Protein AF-A0A1M2YV50-F1 (afdb_monomer)

Radius of gyration: 23.86 Å; Cα contacts (8 Å, |Δi|>4): 41; chains: 1; bounding box: 48×27×59 Å

Mean predicted aligned error: 7.2 Å

pLDDT: mean 92.25, std 8.01, range [56.78, 97.88]

Secondary structure (DSSP, 8-state):
-HHHHT--TT---EEEEETTEEEEE-HHHHHHHHHHHHHHHHHHSTT--SSHHHHHHHHHHHHHHHHHHHHHHHHTTPPPP-

Foldseek 3Di:
DCVVQVDDPPADWDWDQDPNDIDTHHPVRVVVVVVVVVVVVCVVVPPDDPCPVVVVVVVVVVVVVQVVQCVVCVVVVHHGDD

Solvent-accessible surface area (backbone atoms only — not comparable to full-atom values): 5030 Å² total; per-residue (Å²): 110,50,78,85,44,73,55,60,94,90,63,78,64,52,73,50,76,56,98,90,40,82,46,78,45,26,66,69,52,53,49,54,51,53,52,51,52,52,52,52,52,48,68,77,41,73,90,66,64,95,49,54,65,61,52,50,52,52,52,52,50,53,49,50,55,49,52,54,52,28,53,53,27,51,78,68,76,40,78,69,80,133

Nearest PDB structures (foldseek):
  3or3-assembly1_B  TM=4.723E-01  e=2.171E+00  Helicobacter pylori 118
  2l6r-assembly1_A  TM=3.523E-01  e=2.029E+00  Lambdavirus lambda

Structure (mmCIF, N/CA/C/O backbone):
data_AF-A0A1M2YV50-F1
#
_entry.id   AF-A0A1M2YV50-F1
#
loop_
_atom_site.group_PDB
_atom_site.id
_atom_site.type_symbol
_atom_site.label_atom_id
_atom_site.label_alt_id
_atom_site.label_comp_id
_atom_site.label_asym_id
_atom_site.label_entity_id
_atom_site.label_seq_id
_atom_site.pdbx_PDB_ins_code
_atom_site.Cartn_x
_atom_site.Cartn_y
_atom_site.Cartn_z
_atom_site.occupancy
_atom_site.B_iso_or_equiv
_atom_site.aut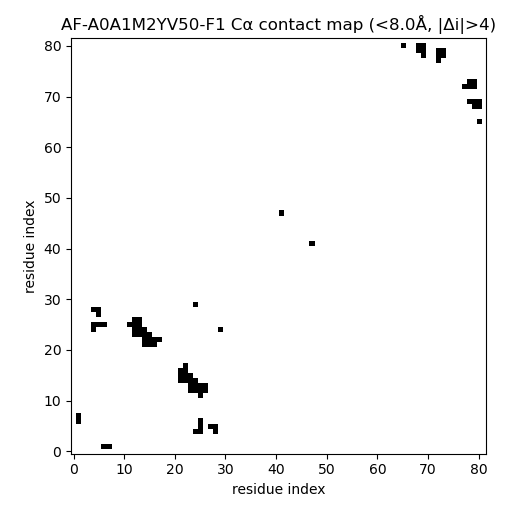h_seq_id
_atom_site.auth_comp_id
_atom_site.auth_asym_id
_atom_site.auth_atom_id
_atom_site.pdbx_PDB_model_num
ATOM 1 N N . MET A 1 1 ? -9.677 -4.552 29.087 1.00 56.78 1 MET A N 1
ATOM 2 C CA . MET A 1 1 ? -9.627 -3.472 28.073 1.00 56.78 1 MET A CA 1
ATOM 3 C C . MET A 1 1 ? -8.286 -3.432 27.328 1.00 56.78 1 MET A C 1
ATOM 5 O O . MET A 1 1 ? -8.287 -3.793 26.163 1.00 56.78 1 MET A O 1
ATOM 9 N N . ARG A 1 2 ? -7.135 -3.136 27.969 1.00 59.88 2 ARG A N 1
ATOM 10 C CA . ARG A 1 2 ? -5.810 -3.070 27.291 1.00 59.88 2 ARG A CA 1
ATOM 11 C C . ARG A 1 2 ? -5.413 -4.321 26.491 1.00 59.88 2 ARG A C 1
ATOM 13 O O . ARG A 1 2 ? -4.968 -4.189 25.359 1.00 59.88 2 ARG A O 1
ATOM 20 N N . ALA A 1 3 ? -5.627 -5.522 27.040 1.00 65.38 3 ALA A N 1
ATOM 21 C CA . ALA A 1 3 ? -5.293 -6.776 26.352 1.00 65.38 3 ALA A CA 1
ATOM 22 C C . ALA A 1 3 ? -6.090 -6.983 25.049 1.00 65.38 3 ALA A C 1
ATOM 24 O O . ALA A 1 3 ? -5.530 -7.429 24.058 1.00 65.38 3 ALA A O 1
ATOM 25 N N . ALA A 1 4 ? -7.369 -6.591 25.022 1.00 66.44 4 ALA A N 1
ATOM 26 C CA . ALA A 1 4 ? -8.202 -6.666 23.818 1.00 66.44 4 ALA A CA 1
ATOM 27 C C . ALA A 1 4 ? -7.820 -5.610 22.764 1.00 66.44 4 ALA A C 1
ATOM 29 O O . ALA A 1 4 ? -8.084 -5.792 21.581 1.00 66.44 4 ALA A O 1
ATOM 30 N N . MET A 1 5 ? -7.1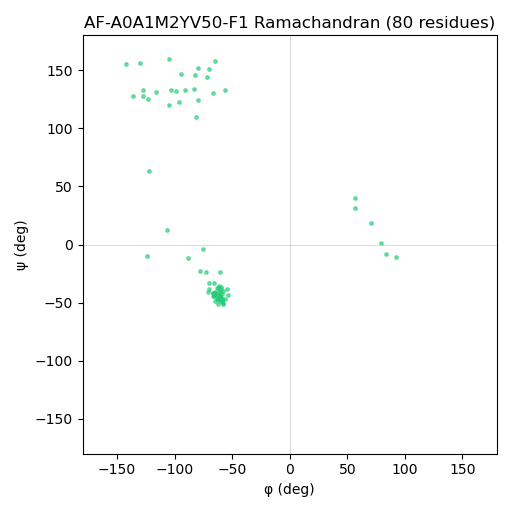86 -4.514 23.192 1.00 72.81 5 MET A N 1
ATOM 31 C CA . MET A 1 5 ? -6.686 -3.458 22.310 1.00 72.81 5 MET A CA 1
ATOM 32 C C . MET A 1 5 ? -5.261 -3.725 21.816 1.00 72.81 5 MET A C 1
ATOM 34 O O . MET A 1 5 ? -4.810 -3.036 20.906 1.00 72.81 5 MET A O 1
ATOM 38 N N . LEU A 1 6 ? -4.563 -4.713 22.392 1.00 80.12 6 LEU A N 1
ATOM 39 C CA . LEU A 1 6 ? -3.161 -5.024 22.093 1.00 80.12 6 LEU A CA 1
ATOM 40 C C . LEU A 1 6 ? -2.239 -3.809 22.318 1.00 80.12 6 LEU A C 1
ATOM 42 O O . LEU A 1 6 ? -1.338 -3.552 21.534 1.00 80.12 6 LEU A O 1
ATOM 46 N N . VAL A 1 7 ? -2.496 -3.042 23.387 1.00 84.75 7 VAL A N 1
ATOM 47 C CA . VAL A 1 7 ? -1.746 -1.820 23.738 1.00 84.75 7 VAL A CA 1
ATOM 48 C C . VAL A 1 7 ? -1.032 -2.001 25.074 1.00 84.75 7 VAL A C 1
ATOM 50 O O . VAL A 1 7 ? -1.651 -2.376 26.078 1.00 84.75 7 VAL A O 1
ATOM 53 N N . LYS A 1 8 ? 0.254 -1.660 25.114 1.00 87.25 8 LYS A N 1
ATOM 54 C CA . LYS A 1 8 ? 1.102 -1.569 26.309 1.00 87.25 8 LYS A CA 1
ATOM 55 C C . LYS A 1 8 ? 1.342 -0.100 26.695 1.00 87.25 8 LYS A C 1
ATOM 57 O O . LYS A 1 8 ? 1.129 0.804 25.889 1.00 87.25 8 LYS A O 1
ATOM 62 N N . PRO A 1 9 ? 1.729 0.193 27.949 1.00 88.75 9 PRO A N 1
ATOM 63 C CA . PRO A 1 9 ? 2.177 1.535 28.313 1.00 88.75 9 PRO A CA 1
ATOM 64 C C . PRO A 1 9 ? 3.340 1.992 27.420 1.00 88.75 9 PRO A C 1
ATOM 66 O O . PRO A 1 9 ? 4.288 1.237 27.231 1.00 88.75 9 PRO A O 1
ATOM 69 N N . GLY A 1 10 ? 3.257 3.216 26.896 1.00 89.62 10 GLY A N 1
ATOM 70 C CA . GLY A 1 10 ? 4.248 3.780 25.970 1.00 89.62 10 GLY A CA 1
ATOM 71 C C . GLY A 1 10 ? 3.937 3.567 24.485 1.00 89.62 10 GLY A C 1
ATOM 72 O O . GLY A 1 10 ? 4.560 4.221 23.653 1.00 89.62 10 GLY A O 1
ATOM 73 N N . ASP A 1 11 ? 2.959 2.724 24.144 1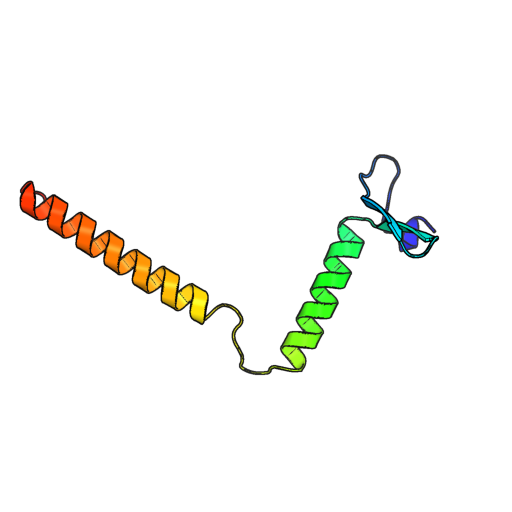.00 89.19 11 ASP A N 1
ATOM 74 C CA . ASP A 1 11 ? 2.573 2.507 22.749 1.00 89.19 11 ASP A CA 1
ATOM 75 C C . ASP A 1 11 ? 1.824 3.711 22.167 1.00 89.19 11 ASP A C 1
ATOM 77 O O . ASP A 1 11 ? 1.003 4.356 22.827 1.00 89.19 11 ASP A O 1
ATOM 81 N N . ILE A 1 12 ? 2.075 3.962 20.884 1.00 91.00 12 ILE A N 1
ATOM 82 C CA . ILE A 1 12 ? 1.376 4.975 20.098 1.00 91.00 12 ILE A CA 1
ATOM 83 C C . ILE A 1 12 ? 0.063 4.381 19.583 1.00 91.00 12 ILE A C 1
ATOM 85 O O . ILE A 1 12 ? 0.023 3.266 19.057 1.00 91.00 12 ILE A O 1
ATOM 89 N N . VAL A 1 13 ? -1.016 5.146 19.717 1.00 93.19 13 VAL A N 1
ATOM 90 C CA . VAL A 1 13 ? -2.357 4.779 19.256 1.00 93.19 13 VAL A CA 1
ATOM 91 C C . VAL A 1 13 ? -2.957 5.907 18.434 1.00 93.19 13 VAL A C 1
ATOM 93 O O . VAL A 1 13 ? -2.600 7.073 18.606 1.00 93.19 13 VAL A O 1
ATOM 96 N N . THR A 1 14 ? -3.903 5.561 17.570 1.00 94.38 14 THR A N 1
ATOM 97 C CA . THR A 1 14 ? -4.778 6.540 16.927 1.00 94.38 14 THR A CA 1
ATOM 98 C C . THR A 1 14 ? -6.021 6.704 17.789 1.00 94.38 14 THR A C 1
ATOM 100 O O . THR A 1 14 ? -6.603 5.707 18.224 1.00 94.38 14 THR A O 1
ATOM 103 N N . ALA A 1 15 ? -6.410 7.948 18.049 1.00 93.50 15 ALA A N 1
ATOM 104 C CA . ALA A 1 15 ? -7.627 8.270 18.773 1.00 93.50 15 ALA A CA 1
ATOM 105 C C . ALA A 1 15 ? -8.470 9.255 17.964 1.00 93.50 15 ALA A C 1
ATOM 107 O O . ALA A 1 15 ? -7.948 10.256 17.471 1.00 93.50 15 ALA A O 1
ATOM 108 N N . ASP A 1 16 ? -9.758 8.970 17.842 1.00 95.31 16 ASP A N 1
ATOM 109 C CA . ASP A 1 16 ? -10.727 9.785 17.123 1.00 95.31 16 ASP A CA 1
ATOM 110 C C . ASP A 1 16 ? -12.074 9.788 17.852 1.00 95.31 16 ASP A C 1
ATOM 112 O O . ASP A 1 16 ? -12.390 8.894 18.637 1.00 95.31 16 ASP A O 1
ATOM 116 N N . VAL A 1 17 ? -12.867 10.834 17.625 1.00 95.50 17 VAL A N 1
ATOM 117 C CA . VAL A 1 17 ? -14.271 10.859 18.041 1.00 95.50 17 VAL A CA 1
ATOM 118 C C . VAL A 1 17 ? -15.109 10.650 16.796 1.00 95.50 17 VAL A C 1
ATOM 120 O O . VAL A 1 17 ? -15.042 11.454 15.868 1.00 95.50 17 VAL A O 1
ATOM 123 N N . ALA A 1 18 ? -15.910 9.595 16.789 1.00 94.19 18 ALA A N 1
ATOM 124 C CA . ALA A 1 18 ? -16.799 9.273 15.686 1.00 94.19 18 ALA A CA 1
ATOM 125 C C . ALA A 1 18 ? -18.164 8.876 16.247 1.00 94.19 18 ALA A C 1
ATOM 127 O O . ALA A 1 18 ? -18.249 8.051 17.152 1.00 94.19 18 ALA A O 1
ATOM 128 N N . ASP A 1 19 ? -19.222 9.511 15.740 1.00 95.19 19 ASP A N 1
ATOM 129 C CA . ASP A 1 19 ? -20.611 9.286 16.170 1.00 95.19 19 ASP A CA 1
ATOM 130 C C . ASP A 1 19 ? -20.840 9.507 17.679 1.00 95.19 19 ASP A C 1
ATOM 132 O O . ASP A 1 19 ? -21.669 8.859 18.309 1.00 95.19 19 ASP A O 1
ATOM 136 N N . GLY A 1 20 ? -20.075 10.428 18.277 1.00 94.75 20 GLY A N 1
ATOM 137 C CA . GLY A 1 20 ? -20.114 10.703 19.717 1.00 94.75 20 GLY A CA 1
ATOM 138 C C . GLY A 1 20 ? -19.341 9.695 20.577 1.00 94.75 20 GLY A C 1
ATOM 139 O O . GLY A 1 20 ? -19.299 9.850 21.796 1.00 94.75 20 GLY A O 1
ATOM 140 N N . GLU A 1 21 ? -18.688 8.700 19.972 1.00 94.69 21 GLU A N 1
ATOM 141 C CA . GLU A 1 21 ? -17.853 7.724 20.670 1.00 94.69 21 GLU A CA 1
ATOM 142 C C . GLU A 1 21 ? -16.373 8.093 20.570 1.00 94.69 21 GLU A C 1
ATOM 144 O O . GLU A 1 21 ? -15.857 8.337 19.479 1.00 94.69 21 GLU A O 1
ATOM 149 N N . PHE A 1 22 ? -15.659 8.069 21.700 1.00 92.81 22 PHE A N 1
ATOM 150 C CA . PHE A 1 22 ? -14.200 8.159 21.694 1.00 92.81 22 PHE A CA 1
ATOM 151 C C . PHE A 1 22 ? -13.600 6.787 21.383 1.00 92.81 22 PHE A C 1
ATOM 153 O O . PHE A 1 22 ? -13.673 5.854 22.189 1.00 92.81 22 PHE A O 1
ATOM 160 N N . ARG A 1 23 ? -13.013 6.659 20.197 1.00 91.81 23 ARG A N 1
ATOM 161 C CA . ARG A 1 23 ? -12.421 5.431 19.683 1.00 91.81 23 ARG A CA 1
ATOM 162 C C . ARG A 1 23 ? -10.907 5.523 19.813 1.00 91.81 23 ARG A C 1
ATOM 164 O O . ARG A 1 23 ? -10.287 6.522 19.475 1.00 91.81 23 ARG A O 1
ATOM 171 N N . ILE A 1 24 ? -10.305 4.458 20.333 1.00 91.62 24 ILE A N 1
ATOM 172 C CA . ILE A 1 24 ? -8.852 4.292 20.388 1.00 91.62 24 ILE A CA 1
ATOM 173 C C . ILE A 1 24 ? -8.522 2.995 19.665 1.00 91.62 24 ILE A C 1
ATOM 175 O O . ILE A 1 24 ? -9.044 1.930 20.006 1.00 91.62 24 ILE A O 1
ATOM 179 N N . VAL A 1 25 ? -7.634 3.076 18.681 1.00 92.38 25 VAL A N 1
ATOM 180 C CA . VAL A 1 25 ? -7.244 1.943 17.846 1.00 92.38 25 VAL A CA 1
ATOM 181 C C . VAL A 1 25 ? -5.725 1.821 17.841 1.00 92.38 25 VAL A C 1
ATOM 183 O O . VAL A 1 25 ? -5.003 2.779 17.569 1.00 92.38 25 VAL A O 1
ATOM 186 N N . SER A 1 26 ? -5.232 0.623 18.155 1.00 92.94 26 SER A N 1
ATOM 187 C CA . SER A 1 26 ? -3.815 0.302 18.005 1.00 92.94 26 SER A CA 1
ATOM 188 C C . SER A 1 26 ? -3.485 -0.031 16.547 1.00 92.94 26 SER A C 1
ATOM 190 O O . SER A 1 26 ? -4.342 -0.576 15.837 1.00 92.94 26 SER A O 1
ATOM 192 N N . PRO A 1 27 ? -2.242 0.211 16.097 1.00 92.19 27 PRO A N 1
ATOM 193 C CA . PRO A 1 27 ? -1.808 -0.179 14.757 1.00 92.19 27 PRO A CA 1
ATOM 194 C C . PRO A 1 27 ? -2.034 -1.669 14.458 1.00 92.19 27 PRO A C 1
ATOM 196 O O . PRO A 1 27 ? -2.468 -2.023 13.363 1.00 92.19 27 PRO A O 1
ATOM 199 N N . GLU A 1 28 ? -1.818 -2.552 15.441 1.00 92.12 28 GLU A N 1
ATOM 200 C CA . GLU A 1 28 ? -2.017 -3.994 15.258 1.00 92.12 28 GLU A CA 1
ATOM 201 C C . GLU A 1 28 ? -3.495 -4.348 15.029 1.00 92.12 28 GLU A C 1
ATOM 203 O O . GLU A 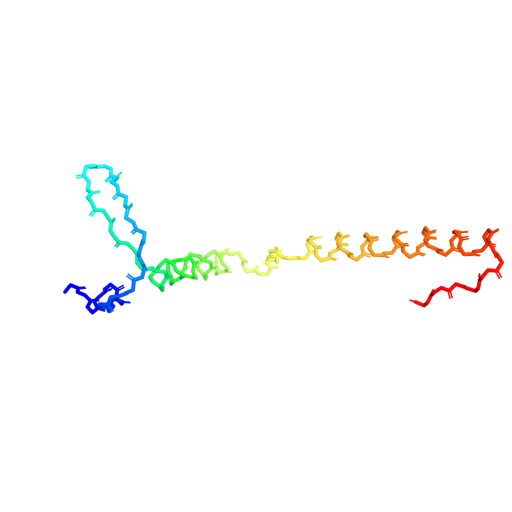1 28 ? -3.823 -5.157 14.157 1.00 92.12 28 GLU A O 1
ATOM 208 N N . VAL A 1 29 ? -4.412 -3.723 15.777 1.00 91.38 29 VAL A N 1
ATOM 209 C CA . VAL A 1 29 ? -5.854 -3.930 15.583 1.00 91.38 29 VAL A CA 1
ATOM 210 C C . VAL A 1 29 ? -6.305 -3.375 14.231 1.00 91.38 29 VAL A C 1
ATOM 212 O O . VAL A 1 29 ? -7.076 -4.042 13.537 1.00 91.38 29 VAL A O 1
ATOM 215 N N . ALA A 1 30 ? -5.812 -2.201 13.824 1.00 92.56 30 ALA A N 1
ATOM 216 C CA . ALA A 1 30 ? -6.106 -1.631 12.510 1.00 92.56 30 ALA A CA 1
ATOM 217 C C . ALA A 1 30 ? -5.662 -2.573 11.378 1.00 92.56 30 ALA A C 1
ATOM 219 O O . ALA A 1 30 ? -6.459 -2.898 10.494 1.00 92.56 30 ALA A O 1
ATOM 220 N N . LEU A 1 31 ? -4.438 -3.104 11.460 1.00 94.12 31 LEU A N 1
ATOM 221 C CA . LEU A 1 31 ? -3.915 -4.063 10.490 1.00 94.12 31 LEU A CA 1
ATOM 222 C C . LEU A 1 31 ? -4.774 -5.332 10.421 1.00 94.12 31 LEU A C 1
ATOM 224 O O . LEU A 1 31 ? -5.143 -5.767 9.330 1.00 94.12 31 LEU A O 1
ATOM 228 N N . LYS A 1 32 ? -5.151 -5.909 11.569 1.00 94.25 32 LYS A N 1
ATOM 229 C CA . LYS A 1 32 ? -6.010 -7.107 11.607 1.00 94.25 32 LYS A CA 1
ATOM 230 C C . LYS A 1 32 ? -7.369 -6.870 10.947 1.00 94.25 32 LYS A C 1
ATOM 232 O O . LYS A 1 32 ? -7.860 -7.764 10.257 1.00 94.25 32 LYS A O 1
ATOM 237 N N . ARG A 1 33 ? -7.961 -5.681 11.119 1.00 94.19 33 ARG A N 1
ATOM 238 C CA . ARG A 1 33 ? -9.226 -5.300 10.465 1.00 94.19 33 ARG A CA 1
ATOM 239 C C . ARG A 1 33 ? -9.074 -5.230 8.947 1.00 94.19 33 ARG A C 1
ATOM 241 O O . ARG A 1 33 ? -9.862 -5.853 8.240 1.00 94.19 33 ARG A O 1
ATOM 248 N N . VAL A 1 34 ? -8.035 -4.553 8.456 1.00 95.94 34 VAL A N 1
ATOM 249 C CA . VAL A 1 34 ? -7.752 -4.453 7.013 1.00 95.94 34 VAL A CA 1
ATOM 250 C C . VAL A 1 34 ? -7.493 -5.833 6.409 1.00 95.94 34 VAL A C 1
ATOM 252 O O . VAL A 1 34 ? -8.058 -6.175 5.374 1.00 95.94 34 VAL A O 1
ATOM 255 N N . GLN A 1 35 ? -6.714 -6.680 7.083 1.00 96.38 35 GLN A N 1
ATOM 256 C CA . GLN A 1 35 ? -6.467 -8.047 6.625 1.00 96.38 35 GLN A CA 1
ATOM 257 C C . GLN A 1 35 ? -7.741 -8.902 6.595 1.00 96.38 35 GLN A C 1
ATOM 259 O O . GLN A 1 35 ? -7.900 -9.733 5.704 1.00 96.38 35 GLN A O 1
ATOM 264 N N . ALA A 1 36 ? -8.644 -8.740 7.567 1.00 96.81 36 ALA A N 1
ATOM 265 C CA . ALA A 1 36 ? -9.919 -9.453 7.575 1.00 96.81 36 ALA A CA 1
ATOM 266 C C . ALA A 1 36 ? -10.806 -9.027 6.400 1.00 96.81 36 ALA A C 1
ATOM 268 O O . ALA A 1 36 ? -11.352 -9.890 5.713 1.00 96.81 36 ALA A O 1
ATOM 269 N N . PHE A 1 37 ? -10.880 -7.722 6.134 1.00 96.44 37 PHE A N 1
ATOM 270 C CA . PHE A 1 37 ? -11.558 -7.181 4.960 1.00 96.44 37 PHE A CA 1
ATOM 271 C C . PHE A 1 37 ? -10.966 -7.743 3.660 1.00 96.44 37 PHE A C 1
ATOM 273 O O . PHE A 1 37 ? -11.697 -8.310 2.855 1.00 96.44 37 PHE A O 1
ATOM 280 N N . ALA A 1 38 ? -9.641 -7.688 3.501 1.00 93.81 38 ALA A N 1
ATOM 281 C CA . ALA A 1 38 ? -8.960 -8.191 2.310 1.00 93.81 38 ALA A CA 1
ATOM 282 C C . ALA A 1 38 ? -9.196 -9.696 2.086 1.00 93.81 38 ALA A C 1
ATOM 284 O O . ALA A 1 38 ? -9.439 -10.125 0.961 1.00 93.81 38 ALA A O 1
ATOM 285 N N . ARG A 1 39 ? -9.172 -10.510 3.154 1.00 95.06 39 ARG A N 1
ATOM 286 C CA . ARG A 1 39 ? -9.489 -11.947 3.067 1.00 95.06 39 ARG A CA 1
ATOM 287 C C . ARG A 1 39 ? -10.923 -12.194 2.614 1.00 95.06 39 ARG A C 1
ATOM 289 O O . ARG A 1 39 ? -11.135 -13.076 1.789 1.00 95.06 39 ARG A O 1
ATOM 296 N N . LYS A 1 40 ? -11.884 -11.437 3.152 1.00 96.69 40 LYS A N 1
ATOM 297 C CA . LYS A 1 40 ? -13.291 -11.536 2.753 1.00 96.69 40 LYS A CA 1
ATOM 298 C C . LYS A 1 40 ? -13.455 -11.179 1.277 1.00 96.69 40 LYS A C 1
ATOM 300 O O . LYS A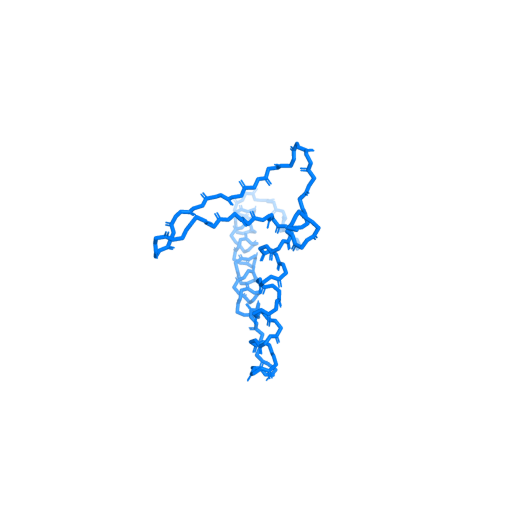 1 40 ? -13.989 -11.986 0.528 1.00 96.69 40 LYS A O 1
ATOM 305 N N . TRP A 1 41 ? -12.911 -10.037 0.861 1.00 95.44 41 TRP A N 1
ATOM 306 C CA . TRP A 1 41 ? -12.963 -9.596 -0.531 1.00 95.44 41 TRP A CA 1
ATOM 307 C C . TRP A 1 41 ? -12.366 -10.647 -1.477 1.00 95.44 41 TRP A C 1
ATOM 309 O O . TRP A 1 41 ? -13.014 -11.042 -2.439 1.00 95.44 41 TRP A O 1
ATOM 319 N N . LYS A 1 42 ? -11.188 -11.198 -1.149 1.00 93.75 42 LYS A N 1
ATOM 320 C CA . LYS A 1 42 ? -10.539 -12.250 -1.950 1.00 93.75 42 LYS A CA 1
ATOM 321 C C . LYS A 1 42 ? -11.376 -13.530 -2.052 1.00 93.75 42 LYS A C 1
ATOM 323 O O . LYS A 1 42 ? -11.326 -14.210 -3.070 1.00 93.75 42 LYS A O 1
ATOM 328 N N . ALA A 1 43 ? -12.101 -13.891 -0.994 1.00 94.94 43 ALA A N 1
ATOM 329 C CA . ALA A 1 43 ? -12.990 -15.050 -1.017 1.00 94.94 43 ALA A CA 1
ATOM 330 C C . ALA A 1 43 ? -14.227 -14.813 -1.902 1.00 94.94 43 ALA A C 1
ATOM 332 O O . ALA A 1 43 ? -14.716 -15.755 -2.518 1.00 94.94 43 ALA A O 1
ATOM 333 N N . GLU A 1 44 ? -14.712 -13.572 -1.970 1.00 96.88 44 GLU A N 1
ATOM 334 C CA . GLU A 1 44 ? -15.844 -13.159 -2.812 1.00 96.88 44 GLU A CA 1
ATOM 335 C C . GLU A 1 44 ? -15.454 -12.984 -4.294 1.00 96.88 44 GLU A C 1
ATOM 337 O O . GLU A 1 44 ? -16.316 -13.134 -5.154 1.00 96.88 44 GLU A O 1
ATOM 342 N N . HIS A 1 45 ? -14.169 -12.745 -4.590 1.00 94.00 45 HIS A N 1
ATOM 343 C CA . HIS A 1 45 ? -13.632 -12.495 -5.939 1.00 94.00 45 HIS A CA 1
ATOM 344 C C . HIS A 1 45 ? -12.540 -13.523 -6.309 1.00 94.00 45 HIS A C 1
ATOM 346 O O . HIS A 1 45 ? -11.359 -13.183 -6.453 1.00 94.00 45 HIS A O 1
ATOM 352 N N . PRO A 1 46 ? -12.876 -14.824 -6.398 1.00 93.31 46 PRO A N 1
ATOM 353 C CA . PRO A 1 46 ? -11.892 -15.854 -6.697 1.00 93.31 46 PRO A CA 1
ATOM 354 C C . PRO A 1 46 ? -11.351 -15.699 -8.124 1.00 93.31 46 PRO A C 1
ATOM 356 O O . PRO A 1 46 ? -12.106 -15.621 -9.086 1.00 93.31 46 PRO A O 1
ATOM 359 N N . GLY A 1 47 ? -10.025 -15.718 -8.264 1.00 90.38 47 GLY A N 1
ATOM 360 C CA . GLY A 1 47 ? -9.357 -15.609 -9.565 1.00 90.38 47 GLY A CA 1
ATOM 361 C C . GLY A 1 47 ? -9.163 -14.176 -10.064 1.00 90.38 47 GLY A C 1
ATOM 362 O O . GLY A 1 47 ? -8.422 -13.983 -11.021 1.00 90.38 47 GLY A O 1
ATOM 363 N N . GLU A 1 48 ? -9.741 -13.178 -9.394 1.00 92.25 48 GLU A N 1
ATOM 364 C CA . GLU A 1 48 ? -9.427 -11.774 -9.652 1.00 92.25 48 GLU A CA 1
ATOM 365 C C . GLU A 1 48 ? -8.113 -11.397 -8.960 1.00 92.25 48 GLU A C 1
ATOM 367 O O . GLU A 1 48 ? -7.935 -11.576 -7.749 1.00 92.25 48 GLU A O 1
ATOM 372 N N . SER A 1 49 ? -7.166 -10.880 -9.739 1.00 88.94 49 SER A N 1
ATOM 373 C CA . SER A 1 49 ? -5.908 -10.364 -9.213 1.00 88.94 49 SER A CA 1
ATOM 374 C C . SER A 1 49 ? -5.994 -8.857 -9.022 1.00 88.94 49 SER A C 1
ATOM 376 O O . SER A 1 49 ? -6.200 -8.110 -9.972 1.00 88.94 49 SER A O 1
ATOM 378 N N . VAL A 1 50 ? -5.752 -8.401 -7.794 1.00 87.94 50 VAL A N 1
ATOM 379 C CA . VAL A 1 50 ? -5.671 -6.966 -7.458 1.00 87.94 50 VAL A CA 1
ATOM 380 C C . VAL A 1 50 ? -4.365 -6.309 -7.911 1.00 87.94 50 VAL A C 1
ATOM 382 O O . VAL A 1 50 ? -4.182 -5.115 -7.700 1.00 87.94 50 VAL A O 1
ATOM 385 N N . VAL A 1 51 ? -3.426 -7.085 -8.466 1.00 92.50 51 VAL A N 1
ATOM 386 C CA . VAL A 1 51 ? -2.093 -6.598 -8.853 1.00 92.50 51 VAL A CA 1
ATOM 387 C C . VAL A 1 51 ? -1.747 -6.839 -10.315 1.00 92.50 51 VAL A C 1
ATOM 389 O O . VAL A 1 51 ? -0.735 -6.313 -10.760 1.00 92.50 51 VAL A O 1
ATOM 392 N N . ASP A 1 52 ? -2.529 -7.613 -11.069 1.00 93.25 52 ASP A N 1
ATOM 393 C CA . ASP A 1 52 ? -2.138 -7.984 -12.438 1.00 93.25 52 ASP A CA 1
ATOM 394 C C . ASP A 1 52 ? -2.088 -6.774 -13.368 1.00 93.25 52 ASP A C 1
ATOM 396 O O . ASP A 1 52 ? -1.121 -6.630 -14.112 1.00 93.25 52 ASP A O 1
ATOM 400 N N . GLU A 1 53 ? -3.077 -5.880 -13.277 1.00 91.44 53 GLU A N 1
ATOM 401 C CA . GLU A 1 53 ? -3.093 -4.614 -14.017 1.00 91.44 53 GLU A CA 1
ATOM 402 C C . GLU A 1 53 ? -1.856 -3.774 -13.681 1.00 91.44 53 GLU A C 1
ATOM 404 O O . GLU A 1 53 ? -1.080 -3.436 -14.571 1.00 91.44 53 GLU A O 1
ATOM 409 N N . LEU A 1 54 ? -1.580 -3.567 -12.388 1.00 93.88 54 LEU A N 1
ATOM 410 C CA . LEU A 1 54 ? -0.398 -2.834 -11.933 1.00 93.88 54 LEU A CA 1
ATOM 411 C C . LEU A 1 54 ? 0.911 -3.480 -12.418 1.00 93.88 54 LEU A C 1
ATOM 413 O O . LEU A 1 54 ? 1.834 -2.790 -12.839 1.00 93.88 54 LEU A O 1
ATOM 417 N N . ILE A 1 55 ? 1.029 -4.808 -12.362 1.00 95.75 55 ILE A N 1
ATOM 418 C CA . ILE A 1 55 ? 2.222 -5.520 -12.840 1.00 95.75 55 ILE A CA 1
ATOM 419 C C . ILE A 1 55 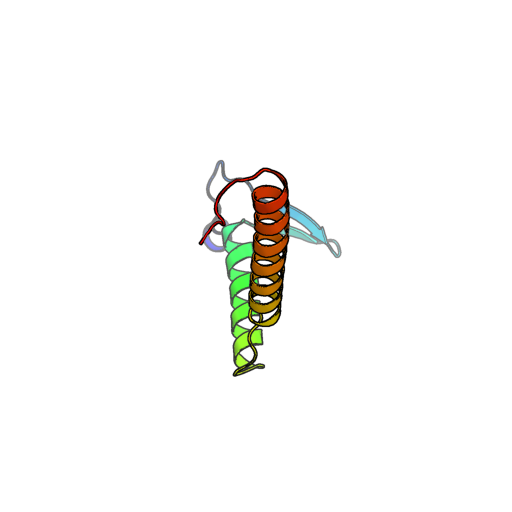? 2.374 -5.351 -14.355 1.00 95.75 55 ILE A C 1
ATOM 421 O O . ILE A 1 55 ? 3.497 -5.173 -14.831 1.00 95.75 55 ILE A O 1
ATOM 425 N N . ALA A 1 56 ? 1.278 -5.414 -15.112 1.00 96.19 56 ALA A N 1
ATOM 426 C CA . ALA A 1 56 ? 1.291 -5.204 -16.553 1.00 96.19 56 ALA A CA 1
ATOM 427 C C . ALA A 1 56 ? 1.735 -3.776 -16.899 1.00 96.19 56 ALA A C 1
ATOM 429 O O . ALA A 1 56 ? 2.647 -3.611 -17.709 1.00 96.19 56 ALA A O 1
ATOM 430 N N . GLU A 1 57 ? 1.178 -2.770 -16.226 1.00 96.19 57 GLU A N 1
ATOM 431 C CA . GLU A 1 57 ? 1.561 -1.364 -16.382 1.00 96.19 57 GLU A CA 1
ATOM 432 C C . GLU A 1 57 ? 3.038 -1.136 -16.059 1.00 96.19 57 GLU A C 1
ATOM 434 O O . GLU A 1 57 ? 3.762 -0.545 -16.854 1.00 96.19 57 GLU A O 1
ATOM 439 N N . ARG A 1 58 ? 3.527 -1.675 -14.937 1.00 97.75 58 ARG A N 1
ATOM 440 C CA . ARG A 1 58 ? 4.931 -1.512 -14.526 1.00 97.75 58 ARG A CA 1
ATOM 441 C C . ARG A 1 58 ? 5.903 -2.203 -15.478 1.00 97.75 58 ARG A C 1
ATOM 443 O O . ARG A 1 58 ? 7.009 -1.713 -15.684 1.00 97.75 58 ARG A O 1
ATOM 450 N N . ARG A 1 59 ? 5.511 -3.332 -16.076 1.00 97.25 59 ARG A N 1
ATOM 451 C CA . ARG A 1 59 ? 6.309 -4.004 -17.114 1.00 97.25 59 ARG A CA 1
ATOM 452 C C . ARG A 1 59 ? 6.323 -3.215 -18.419 1.00 97.25 59 ARG A C 1
ATOM 454 O O . ARG A 1 59 ? 7.362 -3.151 -19.065 1.00 97.25 59 ARG A O 1
ATOM 461 N N . GLU A 1 60 ? 5.189 -2.646 -18.810 1.00 97.62 60 GLU A N 1
ATOM 462 C CA . GLU A 1 60 ? 5.081 -1.775 -19.982 1.00 97.62 60 GLU A CA 1
ATOM 463 C C . GLU A 1 60 ? 5.942 -0.519 -19.816 1.00 97.62 60 GLU A C 1
ATOM 465 O O . GLU A 1 60 ? 6.719 -0.191 -20.709 1.00 97.62 60 GLU A O 1
ATOM 470 N N . GLU A 1 61 ? 5.860 0.134 -18.657 1.00 97.12 61 GLU A N 1
ATOM 471 C CA . GLU A 1 61 ? 6.677 1.296 -18.302 1.00 97.12 61 GLU A CA 1
ATOM 472 C C . GLU A 1 61 ? 8.172 0.960 -18.349 1.00 97.12 61 GLU A C 1
ATOM 474 O O . GLU A 1 61 ? 8.921 1.631 -19.051 1.00 97.12 61 GLU A O 1
ATOM 479 N N . ALA A 1 62 ? 8.592 -0.147 -17.726 1.00 97.12 62 ALA A N 1
ATOM 480 C CA . ALA A 1 62 ? 9.987 -0.584 -17.757 1.00 97.12 62 ALA A CA 1
ATOM 481 C C . ALA A 1 62 ? 10.505 -0.846 -19.185 1.00 97.12 62 ALA A C 1
ATOM 483 O O . ALA A 1 62 ? 11.660 -0.542 -19.481 1.00 97.12 62 ALA A O 1
ATOM 484 N N . ARG A 1 63 ? 9.670 -1.383 -20.092 1.00 97.38 63 ARG A N 1
ATOM 485 C CA . ARG A 1 63 ? 10.066 -1.524 -21.503 1.00 97.38 63 ARG A CA 1
ATOM 486 C C . ARG A 1 63 ? 10.254 -0.172 -22.180 1.00 97.38 63 ARG A C 1
ATOM 488 O O . ARG A 1 63 ? 11.229 -0.010 -22.902 1.00 97.38 63 ARG A O 1
ATOM 495 N N . ARG A 1 64 ? 9.343 0.780 -21.959 1.00 97.88 64 ARG A N 1
ATOM 496 C CA . ARG A 1 64 ? 9.442 2.123 -22.554 1.00 97.88 64 ARG A CA 1
ATOM 497 C C . ARG A 1 64 ? 10.685 2.849 -22.071 1.00 97.88 64 ARG A C 1
ATOM 499 O O . ARG A 1 64 ? 11.440 3.356 -22.889 1.00 97.88 64 ARG A O 1
ATOM 506 N N . GLU A 1 65 ? 10.941 2.823 -20.767 1.00 97.38 65 GLU A N 1
ATOM 507 C CA . GLU A 1 65 ? 12.152 3.404 -20.184 1.00 97.38 65 GLU A CA 1
ATOM 508 C C . GLU A 1 65 ? 13.421 2.775 -20.780 1.00 97.38 65 GLU A C 1
ATOM 510 O O . GLU A 1 65 ? 14.381 3.482 -21.090 1.00 97.38 65 GLU A O 1
ATOM 515 N N . LEU A 1 66 ? 13.422 1.454 -20.997 1.00 97.75 66 LEU A N 1
ATOM 516 C CA . LEU A 1 66 ? 14.534 0.750 -21.636 1.00 97.75 66 LEU A CA 1
ATOM 517 C C . LEU A 1 66 ? 14.706 1.147 -23.111 1.00 97.75 66 LEU A C 1
ATOM 519 O O . LEU A 1 66 ? 15.832 1.378 -23.553 1.00 97.75 66 LEU A O 1
ATOM 523 N N . GLU A 1 67 ? 13.615 1.241 -23.873 1.00 97.75 67 GLU A N 1
ATOM 524 C CA . GLU A 1 67 ? 13.620 1.688 -25.271 1.00 97.75 67 GLU A CA 1
ATOM 525 C C . GLU A 1 67 ? 14.152 3.124 -25.390 1.00 97.75 67 GLU A C 1
ATOM 527 O O . GLU A 1 67 ? 15.072 3.379 -26.169 1.00 97.75 67 GLU A O 1
ATOM 532 N N . GLU A 1 68 ? 13.652 4.044 -24.564 1.00 97.69 68 GLU A N 1
ATOM 533 C CA . GLU A 1 68 ? 14.100 5.439 -24.509 1.00 97.69 68 GLU A CA 1
ATOM 534 C C . GLU A 1 68 ? 15.584 5.548 -24.137 1.00 97.69 68 GLU A C 1
ATOM 536 O O . GLU A 1 68 ? 16.351 6.264 -24.794 1.00 97.69 68 GLU A O 1
ATOM 541 N N . ALA A 1 69 ? 16.022 4.795 -23.123 1.00 96.94 69 ALA A N 1
ATOM 542 C CA . ALA A 1 69 ? 17.422 4.746 -22.724 1.00 96.94 69 ALA A CA 1
ATOM 543 C C . ALA A 1 69 ? 18.310 4.209 -23.855 1.00 96.94 69 ALA A C 1
ATOM 545 O O . ALA A 1 69 ? 19.394 4.745 -24.100 1.00 96.94 69 ALA A O 1
ATOM 546 N N . ASN A 1 70 ? 17.864 3.179 -24.572 1.00 97.88 70 ASN A N 1
ATOM 547 C CA . ASN A 1 70 ? 18.617 2.583 -25.671 1.00 97.88 70 ASN A CA 1
ATOM 548 C C . ASN A 1 70 ? 18.701 3.493 -26.897 1.00 97.88 70 ASN A C 1
ATOM 550 O O . ASN A 1 70 ? 19.776 3.595 -27.493 1.00 97.88 70 ASN A O 1
ATOM 554 N N . GLU A 1 71 ? 17.634 4.215 -27.235 1.00 97.50 71 GLU A N 1
ATOM 555 C CA . GLU A 1 71 ? 17.670 5.219 -28.302 1.00 97.50 71 GLU A CA 1
ATOM 556 C C . GLU A 1 71 ? 18.611 6.378 -27.952 1.00 97.50 71 GLU A C 1
ATOM 558 O O . GLU A 1 71 ? 19.439 6.775 -28.780 1.00 97.50 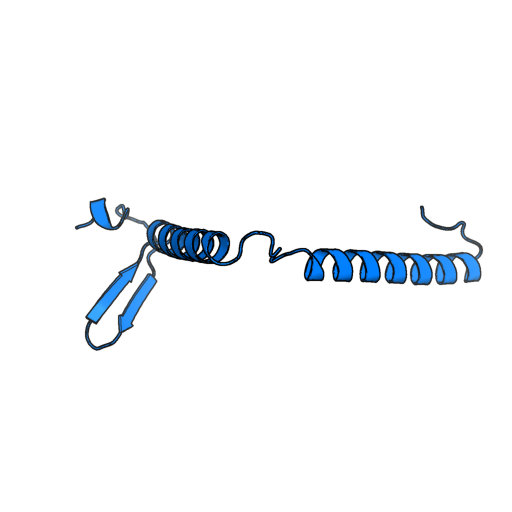71 GLU A O 1
ATOM 563 N N . TRP A 1 72 ? 18.590 6.858 -26.702 1.00 97.31 72 TRP A N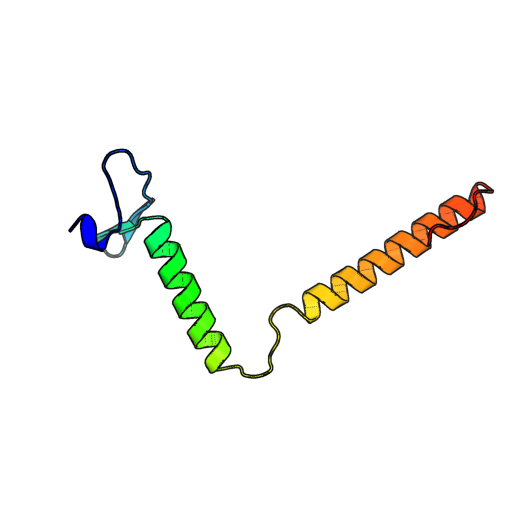 1
ATOM 564 C CA . TRP A 1 72 ? 19.566 7.845 -26.239 1.00 97.31 72 TRP A CA 1
ATOM 565 C C . TRP A 1 72 ? 20.996 7.304 -26.348 1.00 97.31 72 TRP A C 1
ATOM 567 O O . TRP A 1 72 ? 21.871 7.973 -26.898 1.00 97.31 72 TRP A O 1
ATOM 577 N N . ARG A 1 73 ? 21.251 6.073 -25.890 1.00 97.19 73 ARG A N 1
ATOM 578 C CA . ARG A 1 73 ? 22.585 5.450 -25.942 1.00 97.19 73 ARG A CA 1
ATOM 579 C C . ARG A 1 73 ? 23.088 5.310 -27.373 1.00 97.19 73 ARG A C 1
ATOM 581 O O . ARG A 1 73 ? 24.221 5.698 -27.651 1.00 97.19 73 ARG A O 1
ATOM 588 N N . LYS A 1 74 ? 22.236 4.856 -28.289 1.00 96.81 74 LYS A N 1
ATOM 589 C CA . LYS A 1 74 ? 22.538 4.745 -29.720 1.00 96.81 74 LYS A CA 1
ATOM 590 C C . LYS A 1 74 ? 22.881 6.097 -30.343 1.00 96.81 74 LYS A C 1
ATOM 592 O O . LYS A 1 74 ? 23.882 6.192 -31.050 1.00 96.81 74 LYS A O 1
ATOM 597 N N . ALA A 1 75 ? 22.113 7.146 -30.037 1.00 97.38 75 ALA A N 1
ATOM 598 C CA . ALA A 1 75 ? 22.400 8.508 -30.496 1.00 97.38 75 ALA A CA 1
ATOM 599 C C . ALA A 1 75 ? 23.762 9.036 -30.000 1.00 97.38 75 ALA A C 1
ATOM 601 O O . ALA A 1 75 ? 24.360 9.898 -30.641 1.00 97.38 75 ALA A O 1
ATOM 602 N N . HIS A 1 76 ? 24.276 8.483 -28.897 1.00 97.12 76 HIS A N 1
ATOM 603 C CA . HIS A 1 76 ? 25.559 8.843 -28.290 1.00 97.12 76 HIS A CA 1
ATOM 604 C C . HIS A 1 76 ? 26.658 7.781 -28.498 1.00 97.12 76 HIS A C 1
ATOM 606 O O . HIS A 1 76 ? 27.707 7.850 -27.859 1.00 97.12 76 HIS A O 1
ATOM 612 N N . GLY A 1 77 ? 26.450 6.802 -29.389 1.00 96.81 77 GLY A N 1
ATOM 613 C CA . GLY A 1 77 ? 27.451 5.782 -29.730 1.00 96.81 77 GLY A CA 1
ATOM 614 C C . GLY A 1 77 ? 27.732 4.747 -28.632 1.00 96.81 77 GLY A C 1
ATOM 615 O O . GLY A 1 77 ? 28.767 4.084 -28.663 1.00 96.81 77 GLY A O 1
ATOM 616 N N . LEU A 1 78 ? 26.834 4.604 -27.656 1.00 96.81 78 LEU A N 1
ATOM 617 C CA . LEU A 1 78 ? 26.915 3.624 -26.574 1.00 96.81 78 LEU A CA 1
ATOM 618 C C . LEU A 1 78 ? 26.120 2.349 -26.927 1.00 96.81 78 LEU A C 1
ATOM 620 O O . LEU A 1 78 ? 25.079 2.440 -27.580 1.00 96.81 78 LEU A O 1
ATOM 624 N N . PRO A 1 79 ? 26.560 1.156 -26.478 1.00 94.81 79 PRO A N 1
ATOM 625 C CA . PRO A 1 79 ? 25.831 -0.098 -26.702 1.00 94.81 79 PRO A CA 1
ATOM 626 C C . PRO A 1 79 ? 24.533 -0.139 -25.878 1.00 94.81 79 PRO A C 1
ATOM 628 O O . PRO A 1 79 ? 24.525 0.454 -24.798 1.00 94.81 79 PRO A O 1
ATOM 631 N N . PRO A 1 80 ? 23.468 -0.835 -26.315 1.00 95.50 80 PRO A N 1
ATOM 632 C CA . PRO A 1 80 ? 22.205 -0.913 -25.577 1.00 95.50 80 PRO A CA 1
ATOM 633 C C . PRO A 1 80 ? 22.345 -1.640 -24.227 1.00 95.50 80 PRO A C 1
ATOM 635 O O . PRO A 1 80 ? 23.292 -2.395 -24.008 1.00 95.50 80 PRO A O 1
ATOM 638 N N . LEU A 1 81 ? 21.409 -1.367 -23.322 1.00 92.62 81 LEU A N 1
ATOM 639 C CA . LEU A 1 81 ? 21.174 -2.081 -22.071 1.00 92.62 81 LEU A CA 1
ATOM 640 C C . LEU A 1 81 ? 20.333 -3.342 -22.345 1.00 92.62 81 LEU A C 1
ATOM 642 O O . LEU A 1 81 ? 19.490 -3.321 -23.249 1.00 92.62 81 LEU A O 1
ATOM 646 N N . GLU A 1 82 ? 20.598 -4.406 -21.579 1.00 83.69 82 GLU A N 1
ATOM 647 C CA . GLU A 1 82 ? 19.838 -5.672 -21.580 1.00 83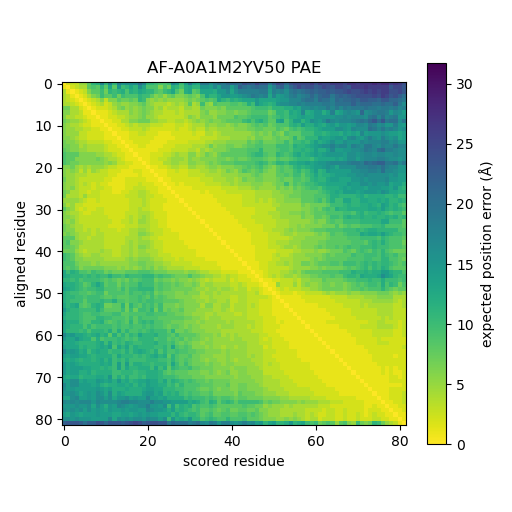.69 82 GLU A CA 1
ATOM 648 C C . GLU A 1 82 ? 18.526 -5.574 -20.794 1.00 83.69 82 GLU A C 1
ATOM 650 O O . GLU A 1 82 ? 18.510 -4.873 -19.753 1.00 83.69 82 GLU A O 1
#

Sequence (82 aa):
MRAAMLVKPGDIVTADVADGEFRIVSPEVALKRVQAFARKWKAEHPGESVVDELIAERREEARRELEEANEWRKAHGLPPLE